Protein AF-A0A847VCZ0-F1 (afdb_monomer_lite)

pLDDT: mean 87.15, std 15.88, range [32.91, 97.88]

Organism: NCBI:txid2099670

Structure (mmCIF, N/CA/C/O backbone):
data_AF-A0A847VCZ0-F1
#
_entry.id   AF-A0A847VCZ0-F1
#
loop_
_atom_site.group_PDB
_atom_site.id
_atom_site.type_symbol
_atom_site.label_atom_id
_atom_site.label_alt_id
_atom_site.label_comp_id
_atom_site.label_asym_id
_atom_site.label_entity_id
_atom_site.label_seq_id
_atom_site.pdbx_PDB_ins_code
_atom_site.Cartn_x
_atom_site.Cartn_y
_atom_site.Cartn_z
_atom_site.occupancy
_atom_site.B_iso_or_equiv
_atom_site.auth_seq_id
_atom_site.auth_comp_id
_atom_site.auth_asym_id
_atom_site.auth_atom_id
_atom_site.pdbx_PDB_model_num
ATOM 1 N N . MET A 1 1 ? 34.224 -2.753 36.695 1.00 40.69 1 MET A N 1
ATOM 2 C CA . MET A 1 1 ? 33.802 -1.846 35.607 1.00 40.69 1 MET A CA 1
ATOM 3 C C . MET A 1 1 ? 34.203 -2.514 34.308 1.00 40.69 1 MET A C 1
ATOM 5 O O . MET A 1 1 ? 35.271 -2.238 33.780 1.00 40.69 1 MET A O 1
ATOM 9 N N . GLU A 1 2 ? 33.414 -3.499 33.892 1.00 35.81 2 GLU A N 1
ATOM 10 C CA . GLU A 1 2 ? 33.699 -4.336 32.729 1.00 35.81 2 GLU A CA 1
ATOM 11 C C . GLU A 1 2 ? 32.744 -3.914 31.614 1.00 35.81 2 GLU A C 1
ATOM 13 O O . GLU A 1 2 ? 31.534 -3.816 31.816 1.00 35.81 2 GLU A O 1
ATOM 18 N N . ASN A 1 3 ? 33.330 -3.518 30.487 1.00 39.47 3 ASN A N 1
ATOM 19 C CA . ASN A 1 3 ? 32.655 -2.883 29.367 1.00 39.47 3 ASN A CA 1
ATOM 20 C C . ASN A 1 3 ? 31.662 -3.847 28.707 1.00 39.47 3 ASN A C 1
ATOM 22 O O . ASN A 1 3 ? 32.067 -4.760 27.988 1.00 39.47 3 ASN A O 1
ATOM 26 N N . LEU A 1 4 ? 30.368 -3.571 28.875 1.00 36.44 4 LEU A N 1
ATOM 27 C CA . LEU A 1 4 ? 29.301 -4.041 27.993 1.00 36.44 4 LEU A CA 1
ATOM 28 C C . LEU A 1 4 ? 29.503 -3.418 26.606 1.00 36.44 4 LEU A C 1
ATOM 30 O O . LEU A 1 4 ? 28.929 -2.385 26.262 1.00 36.44 4 LEU A O 1
ATOM 34 N N . ARG A 1 5 ? 30.351 -4.050 25.792 1.00 40.31 5 ARG A N 1
ATOM 35 C CA . ARG A 1 5 ? 30.230 -3.950 24.340 1.00 40.31 5 ARG A CA 1
ATOM 36 C C . ARG A 1 5 ? 28.937 -4.667 23.977 1.00 40.31 5 ARG A C 1
ATOM 38 O O . ARG A 1 5 ? 28.930 -5.876 23.781 1.00 40.31 5 ARG A O 1
ATOM 45 N N . ASN A 1 6 ? 27.846 -3.906 23.942 1.00 40.06 6 ASN A N 1
ATOM 46 C CA . ASN A 1 6 ? 26.655 -4.291 23.208 1.00 40.06 6 ASN A CA 1
ATOM 47 C C . ASN A 1 6 ? 27.081 -4.471 21.754 1.00 40.06 6 ASN A C 1
ATOM 49 O O . ASN A 1 6 ? 27.257 -3.501 21.015 1.00 40.06 6 ASN A O 1
ATOM 53 N N . THR A 1 7 ? 27.288 -5.723 21.368 1.00 37.03 7 THR A N 1
ATOM 54 C CA . THR A 1 7 ? 27.190 -6.148 19.983 1.00 37.03 7 THR A CA 1
ATOM 55 C C . THR A 1 7 ? 25.748 -5.866 19.580 1.00 37.03 7 THR A C 1
ATOM 57 O O . THR A 1 7 ? 24.855 -6.668 19.829 1.00 37.03 7 THR A O 1
ATOM 60 N N . ILE A 1 8 ? 25.493 -4.672 19.043 1.00 44.00 8 ILE A N 1
ATOM 61 C CA . ILE A 1 8 ? 24.338 -4.471 18.178 1.00 44.00 8 ILE A CA 1
ATOM 62 C C . ILE A 1 8 ? 24.687 -5.289 16.941 1.00 44.00 8 ILE A C 1
ATOM 64 O O . ILE A 1 8 ? 25.376 -4.811 16.039 1.00 44.00 8 ILE A O 1
ATOM 68 N N . GLU A 1 9 ? 24.309 -6.566 16.963 1.00 35.62 9 GLU A N 1
ATOM 69 C CA . GLU A 1 9 ? 24.066 -7.296 15.732 1.00 35.62 9 GLU A CA 1
ATOM 70 C C . GLU A 1 9 ? 23.064 -6.436 14.969 1.00 35.62 9 GLU A C 1
ATOM 72 O O . GLU A 1 9 ? 21.921 -6.245 15.382 1.00 35.62 9 GLU A O 1
ATOM 77 N N . THR A 1 10 ? 23.558 -5.780 13.928 1.00 37.12 10 THR A N 1
ATOM 78 C CA . THR A 1 10 ? 22.715 -5.119 12.951 1.00 37.12 10 THR A CA 1
ATOM 79 C C . THR A 1 10 ? 21.978 -6.253 12.261 1.00 37.12 10 THR A C 1
ATOM 81 O O . THR A 1 10 ? 22.497 -6.864 11.332 1.00 37.12 10 THR A O 1
ATOM 84 N N . GLU A 1 11 ? 20.791 -6.597 12.766 1.00 42.66 11 GLU A N 1
ATOM 85 C CA . GLU A 1 11 ? 19.777 -7.218 11.925 1.00 42.66 11 GLU A CA 1
ATOM 86 C C . GLU A 1 11 ? 19.717 -6.339 10.676 1.00 42.66 11 GLU A C 1
ATOM 88 O O . GLU A 1 11 ? 19.371 -5.159 10.769 1.00 42.66 11 GLU A O 1
ATOM 93 N N . GLY A 1 12 ? 20.195 -6.856 9.540 1.00 42.16 12 GLY A N 1
ATOM 94 C CA . GLY A 1 12 ? 20.134 -6.121 8.283 1.00 42.16 12 GLY A CA 1
ATOM 95 C C . GLY A 1 12 ? 18.705 -5.628 8.104 1.00 42.16 12 GLY A C 1
ATOM 96 O O . GLY A 1 12 ? 17.773 -6.407 8.319 1.00 42.16 12 GLY A O 1
ATOM 97 N N . GLU A 1 13 ? 18.531 -4.337 7.805 1.00 54.97 13 GLU A N 1
ATOM 98 C CA . GLU A 1 13 ? 17.208 -3.756 7.585 1.00 54.97 13 GLU A CA 1
ATOM 99 C C . GLU A 1 13 ? 16.453 -4.660 6.608 1.00 54.97 13 GLU A C 1
ATOM 101 O O . GLU A 1 13 ? 16.860 -4.825 5.458 1.00 54.97 13 GLU A O 1
ATOM 106 N N . LYS A 1 14 ? 15.406 -5.338 7.093 1.00 66.94 14 LYS A N 1
ATOM 107 C CA . LYS A 1 14 ? 14.617 -6.241 6.257 1.00 66.94 14 LYS A CA 1
ATOM 108 C C . LYS A 1 14 ? 13.970 -5.408 5.160 1.00 66.94 14 LYS A C 1
ATOM 110 O O . LYS A 1 14 ? 13.041 -4.650 5.427 1.00 66.94 14 LYS A O 1
ATOM 115 N N . GLU A 1 15 ? 14.447 -5.568 3.933 1.00 84.81 15 GLU A N 1
ATOM 116 C CA . GLU A 1 15 ? 13.832 -4.936 2.774 1.00 84.81 15 GLU A CA 1
ATOM 117 C C . GLU A 1 15 ? 12.412 -5.482 2.554 1.00 84.81 15 GLU A C 1
ATOM 119 O O . GLU A 1 15 ? 12.140 -6.682 2.715 1.00 84.81 15 GLU A O 1
ATOM 124 N N . TYR A 1 16 ? 11.494 -4.582 2.191 1.00 94.25 16 TYR A N 1
ATOM 125 C CA . TYR A 1 16 ? 10.110 -4.934 1.882 1.00 94.25 16 TYR A CA 1
ATOM 126 C C . TYR A 1 16 ? 10.048 -5.756 0.592 1.00 94.25 16 TYR A C 1
ATOM 128 O O . TYR A 1 16 ? 9.574 -6.891 0.604 1.00 94.25 16 TYR A O 1
ATOM 136 N N . PHE A 1 17 ? 10.599 -5.201 -0.483 1.00 95.31 17 PHE A N 1
ATOM 137 C CA . PHE A 1 17 ? 10.756 -5.830 -1.786 1.00 95.31 17 PHE A CA 1
ATOM 138 C C . PHE A 1 17 ? 12.206 -6.226 -2.046 1.00 95.31 17 PHE A C 1
ATOM 140 O O . PHE A 1 17 ? 13.123 -5.490 -1.695 1.00 95.31 17 PHE A O 1
ATOM 147 N N . ASN A 1 18 ? 12.391 -7.334 -2.755 1.00 93.44 18 ASN A N 1
ATOM 148 C CA . ASN A 1 18 ? 13.642 -7.765 -3.368 1.00 93.44 18 ASN A CA 1
ATOM 149 C C . ASN A 1 18 ? 13.415 -7.951 -4.871 1.00 93.44 18 ASN A C 1
ATOM 151 O O . ASN A 1 18 ? 12.300 -8.222 -5.305 1.00 93.44 18 ASN A O 1
ATOM 155 N N . THR A 1 19 ? 14.470 -7.866 -5.684 1.00 93.12 19 THR A N 1
ATOM 156 C CA . THR A 1 19 ? 14.342 -8.094 -7.139 1.00 93.12 19 THR A CA 1
ATOM 157 C C . THR A 1 19 ? 13.779 -9.475 -7.475 1.00 93.12 19 THR A C 1
ATOM 159 O O . THR A 1 19 ? 12.966 -9.587 -8.388 1.00 93.12 19 THR A O 1
ATOM 162 N N . SER A 1 20 ? 14.127 -10.496 -6.687 1.00 91.94 20 SER A N 1
ATOM 163 C CA . SER A 1 20 ? 13.608 -11.860 -6.832 1.00 91.94 20 SER A CA 1
ATOM 164 C C . SER A 1 20 ? 12.092 -11.964 -6.664 1.00 91.94 20 SER A C 1
ATOM 166 O O . SER A 1 20 ? 11.474 -12.856 -7.240 1.00 91.94 20 SER A O 1
ATOM 168 N N . ASP A 1 21 ? 11.473 -11.044 -5.913 1.00 92.62 21 ASP A N 1
ATOM 169 C CA . ASP A 1 21 ? 10.018 -11.019 -5.735 1.00 92.62 21 ASP A CA 1
ATOM 170 C C . ASP A 1 21 ? 9.290 -10.750 -7.072 1.00 92.62 21 ASP A C 1
ATOM 172 O O . ASP A 1 21 ? 8.111 -11.062 -7.196 1.00 92.62 21 ASP A O 1
ATOM 176 N N . PHE A 1 22 ? 9.990 -10.229 -8.092 1.00 92.94 22 PHE A N 1
ATOM 177 C CA . PHE A 1 22 ? 9.441 -9.872 -9.407 1.00 92.94 22 PHE A CA 1
ATOM 178 C C . PHE A 1 22 ? 9.723 -10.898 -10.514 1.00 92.94 22 PHE A C 1
ATOM 180 O O . PHE A 1 22 ? 9.317 -10.699 -11.656 1.00 92.94 22 PHE A O 1
ATOM 187 N N . GLU A 1 23 ? 10.405 -12.003 -10.213 1.00 89.25 23 GLU A N 1
ATOM 188 C CA . GLU A 1 23 ? 10.706 -13.038 -11.214 1.00 89.25 23 GLU A CA 1
ATOM 189 C C . GLU A 1 23 ? 9.477 -13.881 -11.581 1.00 89.25 23 GLU A C 1
ATOM 191 O O . GLU A 1 23 ? 9.385 -14.406 -12.688 1.00 89.25 23 GLU A O 1
ATOM 196 N N . ASN A 1 24 ? 8.542 -14.041 -10.640 1.00 84.25 24 ASN A N 1
ATOM 197 C CA . ASN A 1 24 ? 7.472 -15.037 -10.726 1.00 84.25 24 ASN A CA 1
ATOM 198 C C . ASN A 1 24 ? 6.069 -14.477 -10.468 1.00 84.25 24 ASN A C 1
ATOM 200 O O . ASN A 1 24 ? 5.148 -15.260 -10.233 1.00 84.25 24 ASN A O 1
ATOM 204 N N . LEU A 1 25 ? 5.895 -13.155 -10.533 1.00 90.00 25 LEU A N 1
ATOM 205 C CA . LEU A 1 25 ? 4.584 -12.532 -10.365 1.00 90.00 25 LEU A CA 1
ATOM 206 C C . LEU A 1 25 ? 3.649 -12.940 -11.505 1.00 90.00 25 LEU A C 1
ATOM 208 O O . LEU A 1 25 ? 3.983 -12.797 -12.682 1.00 90.00 25 LEU A O 1
ATOM 212 N N . ASN A 1 26 ? 2.459 -13.413 -11.151 1.00 87.62 26 ASN A N 1
ATOM 213 C CA . ASN A 1 26 ? 1.377 -13.635 -12.091 1.00 87.62 26 ASN A CA 1
ATOM 214 C C . ASN A 1 26 ? 0.482 -12.394 -12.131 1.00 87.62 26 ASN A C 1
ATOM 216 O O . ASN A 1 26 ? -0.451 -12.245 -11.343 1.00 87.62 26 ASN A O 1
ATOM 220 N N . LEU A 1 27 ? 0.815 -11.479 -13.035 1.00 88.81 27 LEU A N 1
ATOM 221 C CA . LEU A 1 27 ? 0.081 -10.240 -13.255 1.00 88.81 27 LEU A CA 1
ATOM 222 C C . LEU A 1 27 ? -0.425 -10.194 -14.697 1.00 88.81 27 LEU A C 1
ATOM 224 O O . LEU A 1 27 ? 0.291 -10.644 -15.596 1.00 88.81 27 LEU A O 1
ATOM 228 N N . PRO A 1 28 ? -1.603 -9.598 -14.956 1.00 84.94 28 PRO A N 1
ATOM 229 C CA . PRO A 1 28 ? -2.128 -9.502 -16.311 1.00 84.94 28 PRO A CA 1
ATOM 230 C C . PRO A 1 28 ? -1.137 -8.781 -17.239 1.00 84.94 28 PRO A C 1
ATOM 232 O O . PRO A 1 28 ? -0.401 -7.878 -16.818 1.00 84.94 28 PRO A O 1
ATOM 235 N N . GLU A 1 29 ? -1.120 -9.157 -18.523 1.00 82.88 29 GLU A N 1
ATOM 236 C CA . GLU A 1 29 ? -0.250 -8.535 -19.540 1.00 82.88 29 GLU A CA 1
ATOM 237 C C . GLU A 1 29 ? -0.459 -7.021 -19.622 1.00 82.88 29 GLU A C 1
ATOM 239 O O . GLU A 1 29 ? 0.483 -6.252 -19.817 1.00 82.88 29 GLU A O 1
ATOM 244 N N . ARG A 1 30 ? -1.699 -6.582 -19.401 1.00 83.75 30 ARG A N 1
ATOM 245 C CA . ARG A 1 30 ? -2.054 -5.178 -19.266 1.00 83.75 30 ARG A CA 1
ATOM 246 C C . ARG A 1 30 ? -2.610 -4.931 -17.873 1.00 83.75 30 ARG A C 1
ATOM 248 O O . ARG A 1 30 ? -3.669 -5.444 -17.531 1.00 83.75 30 ARG A O 1
ATOM 255 N N . LEU A 1 31 ? -1.901 -4.114 -17.102 1.00 84.44 31 LEU A N 1
ATOM 256 C CA . LEU A 1 31 ? -2.353 -3.656 -15.793 1.00 84.44 31 LEU A CA 1
ATOM 257 C C . LEU A 1 31 ? -3.465 -2.608 -16.011 1.00 84.44 31 LEU A C 1
ATOM 259 O O . LEU A 1 31 ? -3.188 -1.566 -16.617 1.00 84.44 31 LEU A O 1
ATOM 263 N N . PRO A 1 32 ? -4.724 -2.876 -15.616 1.00 84.69 32 PRO A N 1
ATOM 264 C CA . PRO A 1 32 ? -5.800 -1.907 -15.749 1.00 84.69 32 PRO A CA 1
ATOM 265 C C . PRO A 1 32 ? -5.526 -0.691 -14.851 1.00 84.69 32 PRO A C 1
ATOM 267 O O . PRO A 1 32 ? -5.026 -0.846 -13.736 1.00 84.69 32 PRO A O 1
ATOM 270 N N . PRO A 1 33 ? -5.828 0.532 -15.315 1.00 87.12 33 PRO A N 1
ATOM 271 C CA . PRO A 1 33 ? -5.727 1.708 -14.467 1.00 87.12 33 PRO A CA 1
ATOM 272 C C . PRO A 1 33 ? -6.792 1.663 -13.366 1.00 87.12 33 PRO A C 1
ATOM 274 O O . PRO A 1 33 ? -7.892 1.151 -13.562 1.00 87.12 33 PRO A O 1
ATOM 277 N N . TYR A 1 34 ? -6.490 2.266 -12.219 1.00 88.56 34 TYR A N 1
ATOM 278 C CA . TYR A 1 34 ? -7.505 2.544 -11.209 1.00 88.56 34 TYR A CA 1
ATOM 279 C C . TYR A 1 34 ? -8.357 3.746 -11.639 1.00 88.56 34 TYR A C 1
ATOM 281 O O . TYR A 1 34 ? -7.829 4.847 -11.809 1.00 88.56 34 TYR A O 1
ATOM 289 N N . GLU A 1 35 ? -9.667 3.543 -11.783 1.00 86.56 35 GLU A N 1
ATOM 290 C CA . GLU A 1 35 ? -10.619 4.576 -12.231 1.00 86.56 35 GLU A CA 1
ATOM 291 C C . GLU A 1 35 ? -11.446 5.197 -11.088 1.00 86.56 35 GLU A C 1
ATOM 293 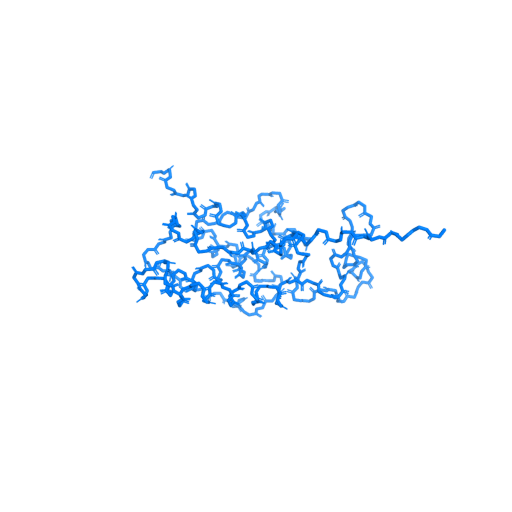O O . GLU A 1 35 ? -12.213 6.134 -11.311 1.00 86.56 35 GLU A O 1
ATOM 298 N N . GLY A 1 36 ? -11.292 4.707 -9.854 1.00 82.94 36 GLY A N 1
ATOM 299 C CA . GLY A 1 36 ? -12.048 5.205 -8.704 1.00 82.94 36 GLY A CA 1
ATOM 300 C C . GLY A 1 36 ? -11.650 6.621 -8.265 1.00 82.94 36 GLY A C 1
ATOM 301 O O . GLY A 1 36 ? -10.528 7.094 -8.474 1.00 82.94 36 GLY A O 1
ATOM 302 N N . GLY A 1 37 ? -12.564 7.313 -7.581 1.00 80.06 37 GLY A N 1
ATOM 303 C CA . GLY A 1 37 ? -12.320 8.663 -7.056 1.00 80.06 37 GLY A CA 1
ATOM 304 C C . GLY A 1 37 ? -11.320 8.687 -5.892 1.00 80.06 37 GLY A C 1
ATOM 305 O O . GLY A 1 37 ? -10.808 9.744 -5.513 1.00 80.06 37 GLY A O 1
ATOM 306 N N . GLY A 1 38 ? -11.025 7.518 -5.318 1.00 79.38 38 GLY A N 1
ATOM 307 C CA . GLY A 1 38 ? -10.200 7.332 -4.131 1.00 79.38 38 GLY A CA 1
ATOM 308 C C . GLY A 1 38 ? -8.687 7.270 -4.334 1.00 79.38 38 GLY A C 1
ATOM 309 O O . GLY A 1 38 ? -7.997 6.939 -3.369 1.00 79.38 38 GLY A O 1
ATOM 310 N N . ALA A 1 39 ? -8.159 7.567 -5.526 1.00 79.38 39 ALA A N 1
ATOM 311 C CA . ALA A 1 39 ? -6.775 7.244 -5.915 1.00 79.38 39 ALA A CA 1
ATOM 312 C C . ALA A 1 39 ? -5.718 7.869 -4.987 1.00 79.38 39 ALA A C 1
ATOM 314 O O . ALA A 1 39 ? -4.689 7.270 -4.672 1.00 79.38 39 ALA A O 1
ATOM 315 N N . THR A 1 40 ? -6.001 9.085 -4.523 1.00 81.25 40 THR A N 1
ATOM 316 C CA . THR A 1 40 ? -5.157 9.868 -3.610 1.00 81.25 40 THR A CA 1
ATOM 317 C C . THR A 1 40 ? -5.832 10.112 -2.258 1.00 81.25 40 THR A C 1
ATOM 319 O O . THR A 1 40 ? -5.327 10.886 -1.446 1.00 81.25 40 THR A O 1
ATOM 322 N N . SER A 1 41 ? -6.980 9.471 -2.001 1.00 87.12 41 SER A N 1
ATOM 323 C CA . SER A 1 41 ? -7.821 9.742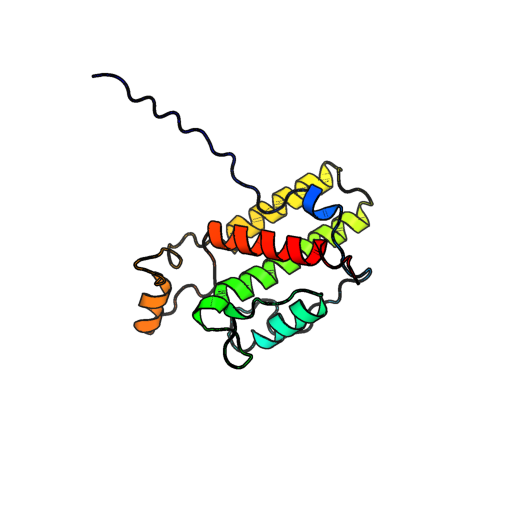 -0.836 1.00 87.12 41 SER A CA 1
ATOM 324 C C . SER A 1 41 ? -7.860 8.581 0.157 1.00 87.12 41 SER A C 1
ATOM 326 O O . SER A 1 41 ? -8.064 7.423 -0.209 1.00 87.12 41 SER A O 1
ATOM 328 N N . TYR A 1 42 ? -7.766 8.934 1.440 1.00 89.38 42 TYR A N 1
ATOM 329 C CA . TYR A 1 42 ? -7.864 8.026 2.590 1.00 89.38 42 TYR A CA 1
ATOM 330 C C . TYR A 1 42 ? -9.267 8.004 3.234 1.00 89.38 42 TYR A C 1
ATOM 332 O O . TYR A 1 42 ? -9.458 7.474 4.335 1.00 89.38 42 TYR A O 1
ATOM 340 N N . MET A 1 43 ? -10.262 8.619 2.586 1.00 89.88 43 MET A N 1
ATOM 341 C CA . MET A 1 43 ? -11.638 8.672 3.092 1.00 89.88 43 MET A CA 1
ATOM 342 C C . MET A 1 43 ? -12.338 7.312 2.990 1.00 89.88 43 MET A C 1
ATOM 344 O O . MET A 1 43 ? -12.208 6.636 1.975 1.00 89.88 43 MET A O 1
ATOM 348 N N . ALA A 1 44 ? -13.142 6.973 4.005 1.00 91.25 44 ALA A N 1
ATOM 349 C CA . ALA A 1 44 ? -13.828 5.676 4.117 1.00 91.25 44 ALA A CA 1
ATOM 350 C C . ALA A 1 44 ? -14.773 5.367 2.952 1.00 91.25 44 ALA A C 1
ATOM 352 O O . ALA A 1 44 ? -14.841 4.239 2.488 1.00 91.25 44 ALA A O 1
ATOM 353 N N . LYS A 1 45 ? -15.432 6.394 2.403 1.00 92.94 45 LYS A N 1
ATOM 354 C CA . LYS A 1 45 ? -16.344 6.245 1.258 1.00 92.94 45 LYS A CA 1
ATOM 355 C C . LYS A 1 45 ? -15.699 5.667 -0.011 1.00 92.94 45 LYS A C 1
ATOM 357 O O . LYS A 1 45 ? -16.421 5.352 -0.941 1.00 92.94 45 LYS A O 1
ATOM 362 N N . TYR A 1 46 ? -14.368 5.592 -0.073 1.00 94.62 46 TYR A N 1
ATOM 363 C CA . TYR A 1 46 ? -13.630 5.043 -1.211 1.00 94.62 46 TYR A CA 1
ATOM 364 C C . TYR A 1 46 ? -12.995 3.683 -0.913 1.00 94.62 46 TYR A C 1
ATOM 366 O O . TYR A 1 46 ? -12.124 3.251 -1.668 1.00 94.62 46 TYR A O 1
ATOM 374 N N . ASP A 1 47 ? -13.316 3.056 0.216 1.00 95.00 47 ASP A N 1
ATOM 375 C CA . ASP A 1 47 ? -12.701 1.783 0.579 1.00 95.00 47 ASP A CA 1
ATOM 376 C C . ASP A 1 47 ? -13.247 0.648 -0.292 1.00 95.00 47 ASP A C 1
ATOM 378 O O . ASP A 1 47 ? -12.449 -0.115 -0.827 1.00 95.00 47 ASP A O 1
ATOM 382 N N . THR A 1 48 ? -14.560 0.608 -0.549 1.00 94.25 48 THR A N 1
ATOM 383 C CA . THR A 1 48 ? -15.186 -0.369 -1.458 1.00 94.25 48 THR A CA 1
ATOM 384 C C . THR A 1 48 ? -14.558 -0.335 -2.851 1.00 94.25 48 THR A C 1
ATOM 386 O O . THR A 1 48 ? -14.122 -1.368 -3.341 1.00 94.25 48 THR A O 1
ATOM 389 N N . GLU A 1 49 ? -14.375 0.855 -3.439 1.00 94.69 49 GLU A N 1
ATOM 390 C CA . GLU A 1 49 ? -13.711 1.008 -4.746 1.00 94.69 49 GLU A CA 1
ATOM 391 C C . GLU A 1 49 ? -12.278 0.439 -4.748 1.00 94.69 49 GLU A C 1
ATOM 393 O O . GLU A 1 49 ? -11.799 -0.064 -5.763 1.00 94.69 49 GLU A O 1
ATOM 398 N N . LYS A 1 50 ? -11.554 0.541 -3.623 1.00 95.56 50 LYS A N 1
ATOM 399 C CA . LYS A 1 50 ? -10.198 -0.019 -3.501 1.00 95.56 50 LYS A CA 1
ATOM 400 C C . LYS A 1 50 ? -10.229 -1.535 -3.378 1.00 95.56 50 LYS A C 1
ATOM 402 O O . LYS A 1 50 ? -9.384 -2.179 -3.989 1.00 95.56 50 LYS A O 1
ATOM 407 N N . VAL A 1 51 ? -11.170 -2.082 -2.607 1.00 95.25 51 VAL A N 1
ATOM 408 C CA . VAL A 1 51 ? -11.374 -3.533 -2.487 1.00 95.25 51 VAL A CA 1
ATOM 409 C C . VAL A 1 51 ? -11.698 -4.115 -3.859 1.00 95.25 51 VAL A C 1
ATOM 411 O O . VAL A 1 51 ? -10.971 -4.982 -4.325 1.00 95.25 51 VAL A O 1
ATOM 414 N N . GLU A 1 52 ? -12.701 -3.570 -4.550 1.00 93.94 52 GLU A N 1
ATOM 415 C CA . GLU A 1 52 ? -13.111 -4.015 -5.888 1.00 93.94 52 GLU A CA 1
ATOM 416 C C . GLU A 1 52 ? -11.951 -3.978 -6.886 1.00 93.94 52 GLU A C 1
ATOM 418 O O . GLU A 1 52 ? -11.737 -4.933 -7.634 1.00 93.94 52 GLU A O 1
ATOM 423 N N . TYR A 1 53 ? -11.156 -2.904 -6.868 1.00 94.31 53 TYR A N 1
ATOM 424 C CA . TYR A 1 53 ? -9.977 -2.812 -7.718 1.00 94.31 53 TYR A CA 1
ATOM 425 C C . TYR A 1 53 ? -8.930 -3.880 -7.383 1.00 94.31 53 TYR A C 1
ATOM 427 O O . TYR A 1 53 ? -8.435 -4.542 -8.292 1.00 94.31 53 TYR A O 1
ATOM 435 N N . LEU A 1 54 ? -8.603 -4.087 -6.104 1.00 94.38 54 LEU A N 1
ATOM 436 C CA . LEU A 1 54 ? -7.655 -5.127 -5.689 1.00 94.38 54 LEU A CA 1
ATOM 437 C C . LEU A 1 54 ? -8.140 -6.519 -6.109 1.00 94.38 54 LEU A C 1
ATOM 439 O O . LEU A 1 54 ? -7.375 -7.269 -6.714 1.00 94.38 54 LEU A O 1
ATOM 443 N N . THR A 1 55 ? -9.421 -6.816 -5.905 1.00 92.94 55 THR A N 1
ATOM 444 C CA . THR A 1 55 ? -10.038 -8.076 -6.333 1.00 92.94 55 THR A CA 1
ATOM 445 C C . THR A 1 55 ? -9.979 -8.252 -7.846 1.00 92.94 55 THR A C 1
ATOM 447 O O . THR A 1 55 ? -9.618 -9.327 -8.318 1.00 92.94 55 THR A O 1
ATOM 450 N N . SER A 1 56 ? -10.226 -7.195 -8.629 1.00 90.62 56 SER A N 1
ATOM 451 C CA . SER A 1 56 ? -10.092 -7.249 -10.094 1.00 90.62 56 SER A CA 1
ATOM 452 C C . SER A 1 56 ? -8.665 -7.564 -10.569 1.00 90.62 56 SER A C 1
ATOM 454 O O . SER A 1 56 ? -8.475 -8.043 -11.685 1.00 90.62 56 SER A O 1
ATOM 456 N N . MET A 1 57 ? -7.670 -7.329 -9.709 1.00 90.38 57 MET A N 1
ATOM 457 C CA . MET A 1 57 ? -6.260 -7.643 -9.943 1.00 90.38 57 MET A CA 1
ATOM 458 C C . MET A 1 57 ? -5.848 -9.027 -9.428 1.00 90.38 57 MET A C 1
ATOM 460 O O . MET A 1 57 ? -4.671 -9.370 -9.517 1.00 90.38 57 MET A O 1
ATOM 464 N N . GLY A 1 58 ? -6.781 -9.816 -8.890 1.00 90.44 58 GLY A N 1
ATOM 465 C CA . GLY A 1 58 ? -6.491 -11.115 -8.281 1.00 90.44 58 GLY A CA 1
ATOM 466 C C . GLY A 1 58 ? -5.878 -11.018 -6.882 1.00 90.44 58 GLY A C 1
ATOM 467 O O . GLY A 1 58 ? -5.159 -11.930 -6.478 1.00 90.44 58 GLY A O 1
ATOM 468 N N . LEU A 1 59 ? -6.116 -9.910 -6.168 1.00 93.25 59 LEU A N 1
ATOM 469 C CA . LEU A 1 59 ? -5.806 -9.779 -4.747 1.00 93.25 59 LEU A CA 1
ATOM 470 C C . LEU A 1 59 ? -7.078 -9.860 -3.910 1.00 93.25 59 LEU A C 1
ATOM 472 O O . LEU A 1 59 ? -7.990 -9.044 -4.045 1.00 93.25 59 LEU A O 1
ATOM 476 N N . GLU A 1 60 ? -7.089 -10.785 -2.969 1.00 94.88 60 GLU A N 1
ATOM 477 C CA . GLU A 1 60 ? -8.160 -10.938 -2.000 1.00 94.88 60 GLU A CA 1
ATOM 478 C C . GLU A 1 60 ? -7.814 -10.172 -0.727 1.00 94.88 60 GLU A C 1
ATOM 480 O O . GLU A 1 60 ? -6.732 -10.325 -0.151 1.00 94.88 60 GLU A O 1
ATOM 485 N N . VAL A 1 61 ? -8.735 -9.321 -0.278 1.00 96.19 61 VAL A N 1
ATOM 486 C CA . VAL A 1 61 ? -8.627 -8.693 1.040 1.00 96.19 61 VAL A CA 1
ATOM 487 C C . VAL A 1 61 ? -8.980 -9.754 2.087 1.00 96.19 61 VAL A C 1
ATOM 489 O O . VAL A 1 61 ? -10.040 -10.364 1.948 1.00 96.19 61 VAL A O 1
ATOM 492 N N . PRO A 1 62 ? -8.139 -9.979 3.115 1.00 96.25 62 PRO A N 1
ATOM 493 C CA . PRO A 1 62 ? -8.387 -11.021 4.108 1.00 96.25 62 PRO A CA 1
ATOM 494 C C . PRO A 1 62 ? -9.773 -10.910 4.751 1.00 96.25 62 PRO A C 1
ATOM 496 O O . PRO A 1 62 ? -10.177 -9.824 5.177 1.00 96.25 62 PRO A O 1
ATOM 499 N N . GLU A 1 63 ? -10.500 -12.026 4.843 1.00 94.81 63 GLU A N 1
ATOM 500 C CA . GLU A 1 63 ? -11.864 -12.054 5.390 1.00 94.81 63 GLU A CA 1
ATOM 501 C C . GLU A 1 63 ? -11.909 -11.552 6.837 1.00 94.81 63 GLU A C 1
ATOM 503 O O . GLU A 1 63 ? -12.858 -10.878 7.235 1.00 94.81 63 GLU A O 1
ATOM 508 N N . GLU A 1 64 ? -10.857 -11.801 7.623 1.00 95.19 64 GLU A N 1
ATOM 509 C CA . GLU A 1 64 ? -10.752 -11.311 8.995 1.00 95.19 64 GLU A CA 1
ATOM 510 C C . GLU A 1 64 ? -10.672 -9.780 9.091 1.00 95.19 64 GLU A C 1
ATOM 512 O O . GLU A 1 64 ? -10.899 -9.212 10.164 1.00 95.19 64 GLU A O 1
ATOM 517 N N . TRP A 1 65 ? -10.376 -9.089 7.983 1.00 95.88 65 TRP A N 1
ATOM 518 C CA . TRP A 1 65 ? -10.408 -7.630 7.934 1.00 95.88 65 TRP A CA 1
ATOM 519 C C . TRP A 1 65 ? -11.805 -7.067 7.701 1.00 95.88 65 TRP A C 1
ATOM 521 O O . TRP A 1 65 ? -12.004 -5.865 7.895 1.00 95.88 65 TRP A O 1
ATOM 531 N N . MET A 1 66 ? -12.756 -7.915 7.320 1.00 94.88 66 MET A N 1
ATOM 532 C CA . MET A 1 66 ? -14.080 -7.532 6.852 1.00 94.88 66 MET A CA 1
ATOM 533 C C . MET A 1 66 ? -15.161 -7.792 7.917 1.00 94.88 66 MET A C 1
ATOM 535 O O . MET A 1 66 ? -15.017 -8.632 8.813 1.00 94.88 66 MET A O 1
ATOM 539 N N . GLU A 1 67 ? -16.254 -7.042 7.839 1.00 94.19 67 GLU A N 1
ATOM 540 C CA . GLU A 1 67 ? -17.489 -7.223 8.607 1.00 94.19 67 GLU A CA 1
ATOM 541 C C . GLU A 1 67 ? -18.666 -6.787 7.726 1.00 94.19 67 GLU A C 1
ATOM 543 O O . GLU A 1 67 ? -18.632 -5.710 7.139 1.00 94.19 67 GLU A O 1
ATOM 548 N N . ASP A 1 68 ? -19.667 -7.657 7.557 1.00 91.31 68 ASP A N 1
ATOM 549 C CA . ASP A 1 68 ? -20.844 -7.419 6.702 1.00 91.31 68 ASP A CA 1
ATOM 550 C C . ASP A 1 68 ? -20.527 -6.944 5.264 1.00 91.31 68 ASP A C 1
ATOM 552 O O . ASP A 1 68 ? -21.292 -6.210 4.642 1.00 91.31 68 ASP A O 1
ATOM 556 N N . GLY A 1 69 ? -19.394 -7.393 4.707 1.00 86.06 69 GLY A N 1
ATOM 557 C CA . GLY A 1 69 ? -18.942 -7.028 3.358 1.00 86.06 69 GLY A CA 1
ATOM 558 C C . GLY A 1 69 ? -18.204 -5.688 3.269 1.00 86.06 69 GLY A C 1
ATOM 559 O O . GLY A 1 69 ? -17.765 -5.308 2.185 1.00 86.06 69 GLY A O 1
ATOM 560 N N . GLU A 1 70 ? -18.005 -4.995 4.390 1.00 92.62 70 GLU A N 1
ATOM 561 C CA . GLU A 1 70 ? -17.235 -3.756 4.479 1.00 92.62 70 GLU A CA 1
ATOM 562 C C . GLU A 1 70 ? -15.936 -3.959 5.267 1.00 92.62 70 GLU A C 1
ATOM 564 O O . GLU A 1 70 ? -15.800 -4.873 6.079 1.00 92.62 70 GLU A O 1
ATOM 569 N N . ILE A 1 71 ? -14.946 -3.097 5.026 1.00 95.19 71 ILE A N 1
ATOM 570 C CA . ILE A 1 71 ? -13.695 -3.126 5.786 1.00 95.19 71 ILE A CA 1
ATOM 571 C C . ILE A 1 71 ? -13.949 -2.655 7.223 1.00 95.19 71 ILE A C 1
ATOM 573 O O . ILE A 1 71 ? -14.511 -1.579 7.450 1.00 95.19 71 ILE A O 1
ATOM 577 N N . ARG A 1 72 ? -13.473 -3.414 8.212 1.00 92.69 72 ARG A N 1
ATOM 578 C CA . ARG A 1 72 ? -13.559 -2.990 9.613 1.00 92.69 72 ARG A CA 1
ATOM 579 C C . ARG A 1 72 ? -12.771 -1.695 9.830 1.00 92.69 72 ARG A C 1
ATOM 581 O O . ARG A 1 72 ? -11.649 -1.577 9.316 1.00 92.69 72 ARG A O 1
ATOM 588 N N . PRO A 1 73 ? -13.287 -0.723 10.608 1.00 89.44 73 PRO A N 1
ATOM 589 C CA . PRO A 1 73 ? -12.632 0.568 10.823 1.00 89.44 73 PRO A CA 1
ATOM 590 C C . PRO A 1 73 ? -11.158 0.487 11.253 1.00 89.44 73 PRO A C 1
ATOM 592 O O . PRO A 1 73 ? -10.345 1.302 10.806 1.00 89.44 73 PRO A O 1
ATOM 595 N N . GLU A 1 74 ? -10.811 -0.489 12.088 1.00 87.94 74 GLU A N 1
ATOM 596 C CA . GLU A 1 74 ? -9.462 -0.759 12.591 1.00 87.94 74 GLU A CA 1
ATOM 597 C C . GLU A 1 74 ? -8.516 -1.350 11.534 1.00 87.94 74 GLU A C 1
ATOM 599 O O . GLU A 1 74 ? -7.314 -1.087 11.577 1.00 87.94 74 GLU A O 1
ATOM 604 N N . ASN A 1 75 ? -9.044 -2.063 10.535 1.00 94.25 75 ASN A N 1
ATOM 605 C CA . ASN A 1 75 ? -8.257 -2.697 9.471 1.00 94.25 75 ASN A CA 1
ATOM 606 C C . ASN A 1 75 ? -8.100 -1.812 8.231 1.00 94.25 75 ASN A C 1
ATOM 608 O O . ASN A 1 75 ? -7.334 -2.129 7.319 1.00 94.25 75 ASN A O 1
ATOM 612 N N . ARG A 1 76 ? -8.741 -0.637 8.212 1.00 94.81 76 ARG A N 1
ATOM 613 C CA . ARG A 1 76 ? -8.588 0.352 7.133 1.00 94.81 76 ARG A CA 1
ATOM 614 C C . ARG A 1 76 ? -7.131 0.724 6.867 1.00 94.81 76 ARG A C 1
ATOM 616 O O . ARG A 1 76 ? -6.762 0.967 5.723 1.00 94.81 76 ARG A O 1
ATOM 623 N N . VAL A 1 77 ? -6.290 0.779 7.902 1.00 95.75 77 VAL A N 1
ATOM 624 C CA . VAL A 1 77 ? -4.851 1.066 7.741 1.00 95.75 77 VAL A CA 1
ATOM 625 C C . VAL A 1 77 ? -4.134 -0.004 6.919 1.00 95.75 77 VAL A C 1
ATOM 627 O O . VAL A 1 77 ? -3.267 0.323 6.103 1.00 95.75 77 VAL A O 1
ATOM 630 N N . LEU A 1 78 ? -4.554 -1.260 7.068 1.00 97.31 78 LEU A N 1
ATOM 631 C CA . LEU A 1 78 ? -4.020 -2.398 6.335 1.00 97.31 78 LEU A CA 1
ATOM 632 C C . LEU A 1 78 ? -4.535 -2.402 4.894 1.00 97.31 78 LEU A C 1
ATOM 634 O O . LEU A 1 78 ? -3.716 -2.475 3.983 1.00 97.31 78 LEU A O 1
ATOM 638 N N . LEU A 1 79 ? -5.837 -2.177 4.667 1.00 97.50 79 LEU A N 1
ATOM 639 C CA . LEU A 1 79 ? -6.413 -2.044 3.317 1.00 97.50 79 LEU A CA 1
ATOM 640 C C . LEU A 1 79 ? -5.733 -0.935 2.503 1.00 97.50 79 LEU A C 1
ATOM 642 O O . LEU A 1 79 ? -5.323 -1.146 1.363 1.00 97.50 79 LEU A O 1
ATOM 646 N N . ILE A 1 80 ? -5.589 0.262 3.079 1.00 96.94 80 ILE A N 1
ATOM 647 C CA . ILE A 1 80 ? -4.934 1.382 2.391 1.00 96.94 80 ILE A CA 1
ATOM 648 C C . ILE A 1 80 ? -3.478 1.042 2.072 1.00 96.94 80 ILE A C 1
ATOM 650 O O . ILE A 1 80 ? -2.988 1.370 0.990 1.00 96.94 80 ILE A O 1
ATOM 654 N N . THR A 1 81 ? -2.778 0.390 2.997 1.00 97.88 81 THR A N 1
ATOM 655 C CA . THR A 1 81 ? -1.390 -0.021 2.776 1.00 97.88 81 THR A CA 1
ATOM 656 C C . THR A 1 81 ? -1.306 -1.086 1.689 1.00 97.88 81 THR A C 1
ATOM 658 O O . THR A 1 81 ? -0.486 -0.942 0.791 1.00 97.88 81 THR A O 1
ATOM 661 N N . MET A 1 82 ? -2.202 -2.072 1.687 1.00 97.81 82 MET A N 1
ATOM 662 C CA . MET A 1 82 ? -2.315 -3.096 0.648 1.00 97.81 82 MET A CA 1
ATOM 663 C C . MET A 1 82 ? -2.541 -2.470 -0.731 1.00 97.81 82 MET A C 1
ATOM 665 O O . MET A 1 82 ? -1.813 -2.780 -1.671 1.00 97.81 82 MET A O 1
ATOM 669 N N . PHE A 1 83 ? -3.463 -1.507 -0.830 1.00 96.75 83 PHE A N 1
ATOM 670 C CA . PHE A 1 83 ? -3.719 -0.761 -2.062 1.00 96.75 83 PHE A CA 1
ATOM 671 C C . PHE A 1 83 ? -2.474 -0.028 -2.580 1.00 96.75 83 PHE A C 1
ATOM 673 O O . PHE A 1 83 ? -2.152 -0.082 -3.767 1.00 96.75 83 PHE A O 1
ATOM 680 N N . ARG A 1 84 ? -1.731 0.638 -1.689 1.00 96.12 84 ARG A N 1
ATOM 681 C CA . ARG A 1 84 ? -0.493 1.347 -2.051 1.00 96.12 84 ARG A CA 1
ATOM 682 C C . ARG A 1 84 ? 0.633 0.389 -2.438 1.00 96.12 84 ARG A C 1
ATOM 684 O O . ARG A 1 84 ? 1.333 0.663 -3.407 1.00 96.12 84 ARG A O 1
ATOM 691 N N . THR A 1 85 ? 0.780 -0.718 -1.720 1.00 96.81 85 THR A N 1
ATOM 692 C CA . THR A 1 85 ? 1.761 -1.768 -2.008 1.00 96.81 85 THR A CA 1
ATOM 693 C C . THR A 1 85 ? 1.508 -2.405 -3.371 1.00 96.81 85 THR A C 1
ATOM 695 O O . THR A 1 85 ? 2.444 -2.522 -4.157 1.00 96.81 85 THR A O 1
ATOM 698 N N . ALA A 1 86 ? 0.255 -2.742 -3.694 1.00 95.88 86 ALA A N 1
ATOM 699 C CA . ALA A 1 86 ? -0.110 -3.257 -5.013 1.00 95.88 86 ALA A CA 1
ATOM 700 C C . ALA A 1 86 ? 0.248 -2.256 -6.124 1.00 95.88 86 ALA A C 1
ATOM 702 O O . ALA A 1 86 ? 0.854 -2.630 -7.123 1.00 95.88 86 ALA A O 1
ATOM 703 N N . GLY A 1 87 ? -0.029 -0.964 -5.913 1.00 94.62 87 GLY A N 1
ATOM 704 C CA . GLY A 1 87 ? 0.371 0.093 -6.845 1.00 94.62 87 GLY A CA 1
ATOM 705 C C . GLY A 1 87 ? 1.886 0.176 -7.076 1.00 94.62 87 GLY A C 1
ATOM 706 O O . GLY A 1 87 ? 2.318 0.303 -8.219 1.00 94.62 87 GLY A O 1
ATOM 707 N N . GLU A 1 88 ? 2.705 0.071 -6.025 1.00 95.75 88 GLU A N 1
ATOM 708 C CA . GLU A 1 88 ? 4.172 0.039 -6.164 1.00 95.75 88 GLU A CA 1
ATOM 709 C C . GLU A 1 88 ? 4.646 -1.207 -6.930 1.00 95.75 88 GLU A C 1
ATOM 711 O O . GLU A 1 88 ? 5.512 -1.093 -7.797 1.00 95.75 88 GLU A O 1
ATOM 716 N N . ILE A 1 89 ? 4.038 -2.374 -6.685 1.00 95.75 89 ILE A N 1
ATOM 717 C CA . ILE A 1 89 ? 4.322 -3.602 -7.443 1.00 95.75 89 ILE A CA 1
ATOM 718 C C . ILE A 1 89 ? 3.987 -3.413 -8.924 1.00 95.75 89 ILE A C 1
ATOM 720 O O . ILE A 1 89 ? 4.794 -3.766 -9.775 1.00 95.75 89 ILE A O 1
ATOM 724 N N . PHE A 1 90 ? 2.844 -2.809 -9.251 1.00 94.50 90 PHE A N 1
ATOM 725 C CA . PHE A 1 90 ? 2.438 -2.549 -10.637 1.00 94.50 90 PHE A CA 1
ATOM 726 C C . PHE A 1 90 ? 3.390 -1.595 -11.362 1.00 94.50 90 PHE A C 1
ATOM 728 O O . PHE A 1 90 ? 3.717 -1.813 -12.530 1.00 94.50 90 PHE A O 1
ATOM 735 N N . VAL A 1 91 ? 3.875 -0.560 -10.672 1.00 94.12 91 VAL A N 1
ATOM 736 C CA . VAL A 1 91 ? 4.891 0.351 -11.217 1.00 94.12 91 VAL A CA 1
ATOM 737 C C . VAL A 1 91 ? 6.195 -0.397 -11.484 1.00 94.12 91 VAL A C 1
ATOM 739 O O . VAL A 1 91 ? 6.743 -0.288 -12.579 1.00 94.12 91 VAL A O 1
ATOM 742 N N . LEU A 1 92 ? 6.680 -1.177 -10.514 1.00 95.44 92 LEU A N 1
ATOM 743 C CA . LEU A 1 92 ? 7.909 -1.955 -10.668 1.00 95.44 92 LEU A CA 1
ATOM 744 C C . LEU A 1 92 ? 7.783 -3.004 -11.774 1.00 95.44 92 LEU A C 1
ATOM 746 O O . LEU A 1 92 ? 8.682 -3.116 -12.597 1.00 95.44 92 LEU A O 1
ATOM 750 N N . GLU A 1 93 ? 6.660 -3.710 -11.860 1.00 93.81 93 GLU A N 1
ATOM 751 C CA . GLU A 1 93 ? 6.403 -4.676 -12.927 1.00 93.81 93 GLU A CA 1
ATOM 752 C C . GLU A 1 93 ? 6.374 -4.010 -14.309 1.00 93.81 93 GLU A C 1
ATOM 754 O O . GLU A 1 93 ? 6.925 -4.552 -15.263 1.00 93.81 93 GLU A O 1
ATOM 759 N N . THR A 1 94 ? 5.788 -2.815 -14.428 1.00 92.56 94 THR A N 1
ATOM 760 C CA . THR A 1 94 ? 5.800 -2.051 -15.687 1.00 92.56 94 THR A CA 1
ATOM 761 C C . THR A 1 94 ? 7.231 -1.704 -16.096 1.00 92.56 94 THR A C 1
ATOM 763 O O . THR A 1 94 ? 7.640 -1.994 -17.215 1.00 92.56 94 THR A O 1
ATOM 766 N N . ILE A 1 95 ? 8.028 -1.177 -15.162 1.00 93.56 95 ILE A N 1
ATOM 767 C CA . ILE A 1 95 ? 9.443 -0.862 -15.402 1.00 93.56 95 ILE A CA 1
ATOM 768 C C . ILE A 1 95 ? 10.224 -2.124 -15.784 1.00 93.56 95 ILE A C 1
ATOM 770 O O . ILE A 1 95 ? 11.030 -2.097 -16.707 1.00 93.56 95 ILE A O 1
ATOM 774 N N . ARG A 1 96 ? 9.983 -3.247 -15.101 1.00 93.12 96 ARG A N 1
ATOM 775 C CA . ARG A 1 96 ? 10.624 -4.532 -15.399 1.00 93.12 96 ARG A CA 1
ATOM 776 C C . ARG A 1 96 ? 10.326 -4.993 -16.825 1.00 93.12 96 ARG A C 1
ATOM 778 O O . ARG A 1 96 ? 11.232 -5.475 -17.498 1.00 93.12 96 ARG A O 1
ATOM 785 N N . ARG A 1 97 ? 9.073 -4.854 -17.276 1.00 90.94 97 ARG A N 1
ATOM 786 C CA . ARG A 1 97 ? 8.649 -5.179 -18.649 1.00 90.94 97 ARG A CA 1
ATOM 787 C C . ARG A 1 97 ? 9.336 -4.277 -19.674 1.00 90.94 97 ARG A C 1
ATOM 789 O O . ARG A 1 97 ? 9.803 -4.794 -20.679 1.00 90.94 97 ARG A O 1
ATOM 796 N N . ASP A 1 98 ? 9.468 -2.983 -19.386 1.00 91.56 98 ASP A N 1
ATOM 797 C CA . ASP A 1 98 ? 10.144 -2.019 -20.268 1.00 91.56 98 ASP A CA 1
ATOM 798 C C . ASP A 1 98 ? 11.664 -2.253 -20.367 1.00 91.56 98 ASP A C 1
ATOM 800 O O . ASP A 1 98 ? 12.272 -1.968 -21.398 1.00 91.56 98 ASP A O 1
ATOM 804 N N . LEU A 1 99 ? 12.291 -2.756 -19.299 1.00 91.56 99 LEU A N 1
ATOM 805 C CA . LEU A 1 99 ? 13.724 -3.074 -19.262 1.00 91.56 99 LEU A CA 1
ATOM 806 C C . LEU A 1 99 ? 14.062 -4.469 -19.805 1.00 91.56 99 LEU A C 1
ATOM 808 O O . LEU A 1 99 ? 15.240 -4.767 -19.980 1.00 91.56 99 LEU A O 1
ATOM 812 N N . GLU A 1 100 ? 13.060 -5.326 -20.009 1.00 84.62 100 GLU A N 1
ATOM 813 C CA . GLU A 1 100 ? 13.180 -6.732 -20.431 1.00 84.62 100 GLU A CA 1
ATOM 814 C C . GLU A 1 100 ? 14.064 -7.633 -19.528 1.00 84.62 100 GLU A C 1
ATOM 816 O O . GLU A 1 100 ? 14.262 -8.808 -19.835 1.00 84.62 100 GLU A O 1
ATOM 821 N N . GLU A 1 101 ? 14.559 -7.146 -18.381 1.00 77.94 101 GLU A N 1
ATOM 822 C CA . GLU A 1 101 ? 15.466 -7.894 -17.498 1.00 77.94 101 GLU A CA 1
ATOM 823 C C . GLU A 1 101 ? 15.334 -7.503 -16.008 1.00 77.94 101 GLU A C 1
ATOM 825 O O . GLU A 1 101 ? 15.365 -6.330 -15.630 1.00 77.94 101 GLU A O 1
ATOM 830 N N . VAL A 1 102 ? 15.243 -8.516 -15.132 1.00 76.88 102 VAL A N 1
ATOM 831 C CA . VAL A 1 102 ? 14.990 -8.372 -13.678 1.00 76.88 102 VAL A CA 1
ATOM 832 C C . VAL A 1 102 ? 16.261 -8.097 -12.866 1.00 76.88 102 VAL A C 1
ATOM 834 O O . VAL A 1 102 ? 16.202 -7.566 -11.763 1.00 76.88 102 VAL A O 1
ATOM 837 N N . HIS A 1 103 ? 17.440 -8.445 -13.377 1.00 78.75 103 HIS A N 1
ATOM 838 C CA . HIS A 1 103 ? 18.682 -8.367 -12.598 1.00 78.75 103 HIS A CA 1
ATOM 839 C C . HIS A 1 103 ? 19.585 -7.194 -12.956 1.00 78.75 103 HIS A C 1
ATOM 841 O O . HIS A 1 103 ? 20.696 -7.112 -12.425 1.00 78.75 103 HIS A O 1
ATOM 847 N N . THR A 1 104 ? 19.096 -6.265 -13.777 1.00 84.25 104 THR A N 1
ATOM 848 C CA . THR A 1 104 ? 19.825 -5.043 -14.110 1.00 84.25 104 THR A CA 1
ATOM 849 C C . THR A 1 104 ? 20.061 -4.190 -12.864 1.00 84.25 104 THR A C 1
ATOM 851 O O . THR A 1 104 ? 19.218 -4.117 -11.963 1.00 84.25 104 THR A O 1
ATOM 854 N N . ASP A 1 105 ? 21.201 -3.499 -12.820 1.00 91.69 105 ASP A N 1
ATOM 855 C CA . ASP A 1 105 ? 21.494 -2.527 -11.757 1.00 91.69 105 ASP A CA 1
ATOM 856 C C . ASP A 1 105 ? 20.414 -1.442 -11.685 1.00 91.69 105 ASP A C 1
ATOM 858 O O . ASP A 1 105 ? 20.029 -1.004 -10.600 1.00 91.69 105 ASP A O 1
ATOM 862 N N . LEU A 1 106 ? 19.855 -1.078 -12.842 1.00 93.00 106 LEU A N 1
ATOM 863 C CA . LEU A 1 106 ? 18.765 -0.122 -12.939 1.00 93.00 106 LEU A CA 1
ATOM 864 C C . LEU A 1 106 ? 17.486 -0.634 -12.257 1.00 93.00 106 LEU A C 1
ATOM 866 O O . LEU A 1 106 ? 16.887 0.091 -11.463 1.00 93.00 106 LEU A O 1
ATOM 870 N N . PHE A 1 107 ? 17.072 -1.883 -12.498 1.00 95.12 107 PHE A N 1
ATOM 871 C CA . PHE A 1 107 ? 15.898 -2.442 -11.820 1.00 95.12 107 PHE A CA 1
ATOM 872 C C . PHE A 1 107 ? 16.116 -2.567 -10.306 1.00 95.12 107 PHE A C 1
ATOM 874 O O . PHE A 1 107 ? 15.229 -2.213 -9.526 1.00 95.12 107 PHE A O 1
ATOM 881 N N . ARG A 1 108 ? 17.317 -2.979 -9.871 1.00 94.38 108 ARG A N 1
ATOM 882 C CA . ARG A 1 108 ? 17.698 -2.984 -8.444 1.00 94.38 108 ARG A CA 1
ATOM 883 C C . ARG A 1 108 ? 17.543 -1.599 -7.815 1.00 94.38 108 ARG A C 1
ATOM 885 O O . ARG A 1 108 ? 17.015 -1.486 -6.709 1.00 94.38 108 ARG A O 1
ATOM 892 N N . GLU A 1 109 ? 17.949 -0.544 -8.519 1.00 95.31 109 GLU A N 1
ATOM 893 C CA . GLU A 1 109 ? 17.778 0.831 -8.052 1.00 95.31 109 GLU A CA 1
ATOM 894 C C . GLU A 1 109 ? 16.294 1.210 -7.916 1.00 95.31 109 GLU A C 1
ATOM 896 O O . GLU A 1 109 ? 15.899 1.830 -6.923 1.00 95.31 109 GLU A O 1
ATOM 901 N N . TYR A 1 110 ? 15.441 0.812 -8.864 1.00 96.56 110 TYR A N 1
ATOM 902 C CA . TYR A 1 110 ? 13.998 1.049 -8.774 1.00 96.56 110 TYR A CA 1
ATOM 903 C C . TYR A 1 110 ? 13.351 0.324 -7.589 1.00 96.56 110 TYR A C 1
ATOM 905 O O . TYR A 1 110 ? 12.559 0.944 -6.873 1.00 96.56 110 TYR A O 1
ATOM 913 N N . VAL A 1 111 ? 13.732 -0.929 -7.326 1.00 96.56 111 VAL A N 1
ATOM 914 C CA . VAL A 1 111 ? 13.284 -1.684 -6.143 1.00 96.56 111 VAL A CA 1
ATOM 915 C C . VAL A 1 111 ? 13.729 -0.989 -4.852 1.00 96.56 111 VAL A C 1
ATOM 917 O O . VAL A 1 111 ? 12.905 -0.728 -3.974 1.00 96.56 111 VAL A O 1
ATOM 920 N N . ALA A 1 112 ? 14.994 -0.568 -4.758 1.00 96.00 112 ALA A N 1
ATOM 921 C CA . ALA A 1 112 ? 15.500 0.172 -3.599 1.00 96.00 112 ALA A CA 1
ATOM 922 C C . ALA A 1 112 ? 14.782 1.524 -3.402 1.00 96.00 112 ALA A C 1
ATOM 924 O O . ALA A 1 112 ? 14.509 1.946 -2.275 1.00 96.00 112 ALA A O 1
ATOM 925 N N . ASN A 1 113 ? 14.450 2.220 -4.494 1.00 96.69 113 ASN A N 1
ATOM 926 C CA . ASN A 1 113 ? 13.647 3.443 -4.459 1.00 96.69 113 ASN A CA 1
ATOM 927 C C . ASN A 1 113 ? 12.217 3.171 -3.956 1.00 96.69 113 ASN A C 1
ATOM 929 O O . ASN A 1 113 ? 11.699 3.962 -3.168 1.00 96.69 113 ASN A O 1
ATOM 933 N N . ALA A 1 114 ? 11.583 2.073 -4.375 1.00 96.88 114 ALA A N 1
ATOM 934 C CA . ALA A 1 114 ? 10.250 1.685 -3.912 1.00 96.88 114 ALA A CA 1
ATOM 935 C C . ALA A 1 114 ? 10.239 1.347 -2.415 1.00 96.88 114 ALA A C 1
ATOM 937 O O . ALA A 1 114 ? 9.389 1.859 -1.688 1.00 96.88 114 ALA A O 1
ATOM 938 N N . ASN A 1 115 ? 11.237 0.600 -1.929 1.00 97.19 115 ASN A N 1
ATOM 939 C CA . ASN A 1 115 ? 11.418 0.334 -0.498 1.00 97.19 115 ASN A CA 1
ATOM 940 C C . ASN A 1 115 ? 11.503 1.637 0.312 1.00 97.19 115 ASN A C 1
ATOM 942 O O . ASN A 1 115 ? 10.798 1.799 1.308 1.00 97.19 115 ASN A O 1
ATOM 946 N N . ARG A 1 116 ? 12.287 2.618 -0.161 1.00 96.31 116 ARG A N 1
ATOM 947 C CA . ARG A 1 116 ? 12.371 3.947 0.469 1.00 96.31 116 ARG A CA 1
ATOM 948 C C . ARG A 1 116 ? 11.042 4.705 0.441 1.00 96.31 116 ARG A C 1
ATOM 950 O O . ARG A 1 116 ? 10.683 5.323 1.442 1.00 96.31 116 ARG A O 1
ATOM 957 N N . ARG A 1 117 ? 10.299 4.668 -0.672 1.00 95.50 117 ARG A N 1
ATOM 958 C CA . ARG A 1 117 ? 8.969 5.300 -0.759 1.00 95.50 117 ARG A CA 1
ATOM 959 C C . ARG A 1 117 ? 7.981 4.663 0.215 1.00 95.50 117 ARG A C 1
ATOM 961 O O . ARG A 1 117 ? 7.255 5.396 0.889 1.00 95.50 117 ARG A O 1
ATOM 968 N N . LEU A 1 118 ? 7.960 3.335 0.319 1.00 96.25 118 LEU A N 1
ATOM 969 C CA . LEU A 1 118 ? 7.105 2.621 1.267 1.00 96.25 118 LEU A CA 1
ATOM 970 C C . LEU A 1 118 ? 7.451 2.986 2.713 1.00 96.25 118 LEU A C 1
ATOM 972 O O . LEU A 1 118 ? 6.557 3.408 3.445 1.00 96.25 118 LEU A O 1
ATOM 976 N N . GLU A 1 119 ? 8.733 2.945 3.090 1.00 95.81 119 GLU A N 1
ATOM 977 C CA . GLU A 1 119 ? 9.198 3.363 4.423 1.00 95.81 119 GLU A CA 1
ATOM 978 C C . GLU A 1 119 ? 8.715 4.786 4.750 1.00 95.81 119 GLU A C 1
ATOM 980 O O . GLU A 1 119 ? 8.068 5.029 5.765 1.00 95.81 119 GLU A O 1
ATOM 985 N N . GLN A 1 120 ? 8.952 5.746 3.854 1.00 94.88 120 GLN A N 1
ATOM 986 C CA . GLN A 1 120 ? 8.659 7.160 4.112 1.00 94.88 120 GLN A CA 1
ATOM 987 C C . GLN A 1 120 ? 7.159 7.485 4.160 1.00 94.88 120 GLN A C 1
ATOM 989 O O . GLN A 1 120 ? 6.733 8.382 4.899 1.00 94.88 120 GLN A O 1
ATOM 994 N N . THR A 1 121 ? 6.356 6.800 3.343 1.00 94.06 121 THR A N 1
ATOM 995 C CA . THR A 1 121 ? 4.944 7.156 3.136 1.00 94.06 121 THR A CA 1
ATOM 996 C C . THR A 1 121 ? 3.970 6.264 3.890 1.00 94.06 121 THR A C 1
ATOM 998 O O . THR A 1 121 ? 2.840 6.694 4.135 1.00 94.06 121 THR A O 1
ATOM 1001 N N . ARG A 1 122 ? 4.370 5.039 4.255 1.00 95.81 122 ARG A N 1
ATOM 1002 C CA . ARG A 1 122 ? 3.487 4.068 4.908 1.00 95.81 122 ARG A CA 1
ATOM 1003 C C . ARG A 1 122 ? 3.847 3.753 6.340 1.00 95.81 122 ARG A C 1
ATOM 1005 O O . ARG A 1 122 ? 2.925 3.422 7.077 1.00 95.81 122 ARG A O 1
ATOM 1012 N N . VAL A 1 123 ? 5.099 3.920 6.757 1.00 97.19 123 VAL A N 1
ATOM 1013 C CA . VAL A 1 123 ? 5.461 3.711 8.160 1.00 97.19 123 VAL A CA 1
ATOM 1014 C C . VAL A 1 123 ? 5.008 4.896 9.003 1.00 97.19 123 VAL A C 1
ATOM 1016 O O . VAL A 1 123 ? 5.255 6.070 8.700 1.00 97.19 123 VAL A O 1
ATOM 1019 N N . ASP A 1 124 ? 4.308 4.578 10.081 1.00 96.81 124 ASP A N 1
ATOM 1020 C CA . ASP A 1 124 ? 3.904 5.535 11.085 1.00 96.81 124 ASP A CA 1
ATOM 1021 C C . ASP A 1 124 ? 5.091 5.916 11.974 1.00 96.81 124 ASP A C 1
ATOM 1023 O O . ASP A 1 124 ? 5.501 5.189 12.876 1.00 96.81 124 ASP A O 1
ATOM 1027 N N . THR A 1 125 ? 5.623 7.107 11.728 1.00 93.81 125 THR A N 1
ATOM 1028 C CA . THR A 1 125 ? 6.707 7.702 12.514 1.00 93.81 125 THR A CA 1
ATOM 1029 C C . THR A 1 125 ? 6.202 8.538 13.691 1.00 93.81 125 THR A C 1
ATOM 1031 O O . THR A 1 125 ? 7.009 9.065 14.455 1.00 93.81 125 THR A O 1
ATOM 1034 N N . LYS A 1 126 ? 4.878 8.685 13.846 1.00 93.44 126 LYS A N 1
ATOM 1035 C CA . LYS A 1 126 ? 4.245 9.512 14.886 1.00 93.44 126 LYS A CA 1
ATOM 1036 C C . LYS A 1 126 ? 3.736 8.695 16.078 1.00 93.44 126 LYS A C 1
ATOM 1038 O O . LYS A 1 126 ? 3.292 9.291 17.055 1.00 93.44 126 LYS A O 1
ATOM 1043 N N . GLY A 1 127 ? 3.81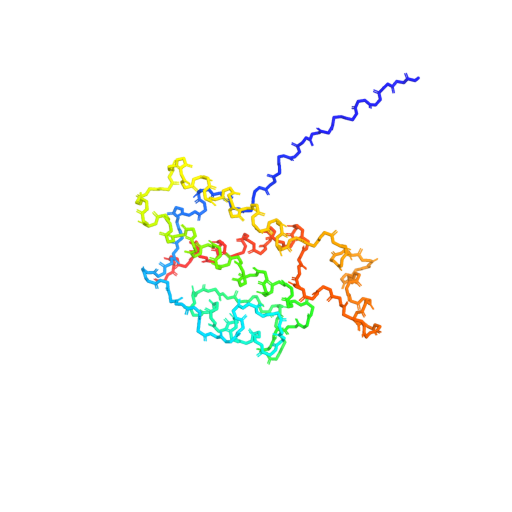0 7.364 16.016 1.00 93.50 127 GLY A N 1
ATOM 1044 C CA . GLY A 1 127 ? 3.454 6.470 17.121 1.00 93.50 127 GLY A CA 1
ATOM 1045 C C . GLY A 1 127 ? 1.951 6.230 17.297 1.00 93.50 127 GLY A C 1
ATOM 1046 O O . GLY A 1 127 ? 1.535 5.686 18.313 1.00 93.50 127 GLY A O 1
ATOM 1047 N N . TYR A 1 128 ? 1.122 6.593 16.318 1.00 94.81 128 TYR A N 1
ATOM 1048 C CA . TYR A 1 128 ? -0.296 6.238 16.257 1.00 94.81 128 TYR A CA 1
ATOM 1049 C C . TYR A 1 128 ? -0.542 4.720 16.241 1.00 94.81 128 TYR A C 1
ATOM 1051 O O . TYR A 1 128 ? -1.486 4.253 16.875 1.00 94.81 128 TYR A O 1
ATOM 1059 N N . ARG A 1 129 ? 0.315 3.949 15.567 1.00 94.75 129 ARG A N 1
ATOM 1060 C CA . ARG A 1 129 ? 0.290 2.477 15.506 1.00 94.75 129 ARG A CA 1
ATOM 1061 C C . ARG A 1 129 ? 1.149 1.821 16.585 1.00 94.75 129 ARG A C 1
ATOM 1063 O O . ARG A 1 129 ? 1.491 0.646 16.486 1.00 94.75 129 ARG A O 1
ATOM 1070 N N . GLN A 1 130 ? 1.485 2.552 17.645 1.00 93.88 130 GLN A N 1
ATOM 1071 C CA . GLN A 1 130 ? 2.064 1.954 18.840 1.00 93.88 130 GLN A CA 1
ATOM 1072 C C . GLN A 1 130 ? 0.966 1.270 19.661 1.00 93.88 130 GLN A C 1
ATOM 1074 O O . GLN A 1 130 ? -0.058 1.880 19.975 1.00 93.88 130 GLN A O 1
ATOM 1079 N N . MET A 1 131 ? 1.181 0.004 20.017 1.00 91.81 131 MET A N 1
ATOM 1080 C CA . MET A 1 131 ? 0.253 -0.758 20.850 1.00 91.81 131 MET A CA 1
ATOM 1081 C C . MET A 1 131 ? 0.353 -0.303 22.312 1.00 91.81 131 MET A C 1
ATOM 1083 O O . MET A 1 131 ? 1.449 -0.217 22.867 1.00 91.81 131 MET A O 1
ATOM 1087 N N . VAL A 1 132 ? -0.789 -0.002 22.931 1.00 92.12 132 VAL A N 1
ATOM 1088 C CA . VAL A 1 132 ? -0.890 0.434 24.338 1.00 92.12 132 VAL A CA 1
ATOM 1089 C C . VAL A 1 132 ? -1.375 -0.685 25.258 1.00 92.12 132 VAL A C 1
ATOM 1091 O O . VAL A 1 132 ? -0.956 -0.777 26.408 1.00 92.12 132 VAL A O 1
ATOM 1094 N N . SER A 1 133 ? -2.246 -1.553 24.752 1.00 88.81 133 SER A N 1
ATOM 1095 C CA . SER A 1 133 ? -2.735 -2.764 25.410 1.00 88.81 133 SER A CA 1
ATOM 1096 C C . SER A 1 133 ? -3.159 -3.766 24.338 1.00 88.81 133 SER A C 1
ATOM 1098 O O . SER A 1 133 ? -3.175 -3.421 23.160 1.00 88.81 133 SER A O 1
ATOM 1100 N N . HIS A 1 134 ? -3.478 -5.004 24.726 1.00 85.19 134 HIS A N 1
ATOM 1101 C CA . HIS A 1 134 ? -3.833 -6.072 23.785 1.00 85.19 134 HIS A CA 1
ATOM 1102 C C . HIS A 1 134 ? -4.856 -5.587 22.740 1.00 85.19 134 HIS A C 1
ATOM 1104 O O . HIS A 1 134 ? -5.952 -5.168 23.111 1.00 85.19 134 HIS A O 1
ATOM 1110 N N . ASN A 1 135 ? -4.458 -5.599 21.463 1.00 81.25 135 ASN A N 1
ATOM 1111 C CA . ASN A 1 135 ? -5.234 -5.129 20.306 1.00 81.25 135 ASN A CA 1
ATOM 1112 C C . ASN A 1 135 ? -5.768 -3.688 20.397 1.00 81.25 135 ASN A C 1
ATOM 1114 O O . ASN A 1 135 ? -6.802 -3.374 19.817 1.00 81.25 135 ASN A O 1
ATOM 1118 N N . ARG A 1 136 ? -5.072 -2.801 21.113 1.00 89.75 136 ARG A N 1
ATOM 1119 C CA . ARG A 1 136 ? -5.408 -1.377 21.176 1.00 89.75 136 ARG A CA 1
ATOM 1120 C C . ARG A 1 136 ? -4.189 -0.534 20.856 1.00 89.75 136 ARG A C 1
ATOM 1122 O O . ARG A 1 136 ? -3.141 -0.687 21.489 1.00 89.75 136 ARG A O 1
ATOM 1129 N N . TYR A 1 137 ? -4.348 0.390 19.921 1.00 94.12 137 TYR A N 1
ATOM 1130 C CA . TYR A 1 137 ? -3.311 1.316 19.493 1.00 94.12 137 TYR A CA 1
ATOM 1131 C C . TYR A 1 137 ? -3.562 2.727 20.029 1.00 94.12 137 TYR A C 1
ATOM 1133 O O . TYR A 1 137 ? -4.675 3.082 20.427 1.00 94.12 137 TYR A O 1
ATOM 1141 N N . VAL A 1 138 ? -2.521 3.564 20.018 1.00 94.19 138 VAL A N 1
ATOM 1142 C CA . VAL A 1 138 ? -2.643 4.995 20.339 1.00 94.19 138 VAL A CA 1
ATOM 1143 C C . VAL A 1 138 ? -3.725 5.653 19.476 1.00 94.19 138 VAL A C 1
ATOM 1145 O O . VAL A 1 138 ? -4.515 6.447 19.985 1.00 94.19 138 VAL A O 1
ATOM 1148 N N . GLU A 1 139 ? -3.821 5.304 18.191 1.00 94.50 139 GLU A N 1
ATOM 1149 C CA . GLU A 1 139 ? -4.854 5.855 17.309 1.00 94.50 139 GLU A CA 1
ATOM 1150 C C . GLU A 1 139 ? -6.288 5.532 17.724 1.00 94.50 139 GLU A C 1
ATOM 1152 O O . GLU A 1 139 ? -7.172 6.352 17.476 1.00 94.50 139 GLU A O 1
ATOM 1157 N N . ASP A 1 140 ? -6.526 4.383 18.356 1.00 92.00 140 ASP A N 1
ATOM 1158 C CA . ASP A 1 140 ? -7.862 4.007 18.816 1.00 92.00 140 ASP A CA 1
ATOM 1159 C C . ASP A 1 140 ? -8.276 4.906 19.979 1.00 92.00 140 ASP A C 1
ATOM 1161 O O . ASP A 1 140 ? -9.389 5.413 19.994 1.00 92.00 140 ASP A O 1
ATOM 1165 N N . ILE A 1 141 ? -7.345 5.233 20.885 1.00 92.94 141 ILE A N 1
ATOM 1166 C CA . ILE A 1 141 ? -7.603 6.190 21.971 1.00 92.94 141 ILE A CA 1
ATOM 1167 C C . ILE A 1 141 ? -7.971 7.568 21.411 1.00 92.94 141 ILE A C 1
ATOM 1169 O O . ILE A 1 141 ? -8.935 8.183 21.860 1.00 92.94 141 ILE A O 1
ATOM 1173 N N . PHE A 1 142 ? -7.223 8.073 20.426 1.00 93.50 142 PHE A N 1
ATOM 1174 C CA . PHE A 1 142 ? -7.567 9.346 19.786 1.00 93.50 142 PHE A CA 1
ATOM 1175 C C . PHE A 1 142 ? -8.956 9.295 19.136 1.00 93.50 142 PHE A C 1
ATOM 1177 O O . PHE A 1 142 ? -9.713 10.259 19.254 1.00 93.50 142 PHE A O 1
ATOM 1184 N N . ARG A 1 143 ? -9.298 8.181 18.478 1.00 90.19 143 ARG A N 1
ATOM 1185 C CA . ARG A 1 143 ? -10.598 7.983 17.826 1.00 90.19 143 ARG A CA 1
ATOM 1186 C C . ARG A 1 143 ? -11.741 7.949 18.839 1.00 90.19 143 ARG A C 1
ATOM 1188 O O . ARG A 1 143 ? -12.729 8.648 18.632 1.00 90.19 143 ARG A O 1
ATOM 1195 N N . ASP A 1 144 ? -11.574 7.221 19.941 1.00 91.38 144 ASP A N 1
ATOM 1196 C CA . ASP A 1 144 ? -12.539 7.140 21.046 1.00 91.38 144 ASP A CA 1
ATOM 1197 C C . ASP A 1 144 ? -12.814 8.522 21.664 1.00 91.38 144 ASP A C 1
ATOM 1199 O O . ASP A 1 144 ? -13.924 8.812 22.103 1.00 91.38 144 ASP A O 1
ATOM 1203 N N . LEU A 1 145 ? -11.806 9.401 21.664 1.00 93.94 145 LEU A N 1
ATOM 1204 C CA . LEU A 1 145 ? -11.903 10.787 22.131 1.00 93.94 145 LEU A CA 1
ATOM 1205 C C . LEU A 1 145 ? -12.438 11.767 21.067 1.00 93.94 145 LEU A C 1
ATOM 1207 O O . LEU A 1 145 ? -12.517 12.968 21.324 1.00 93.94 145 LEU A O 1
ATOM 1211 N N . GLY A 1 146 ? -12.797 11.292 19.871 1.00 90.94 146 GLY A N 1
ATOM 1212 C CA . GLY A 1 146 ? -13.321 12.124 18.783 1.00 90.94 146 GLY A CA 1
ATOM 1213 C C . GLY A 1 146 ? -12.261 12.951 18.047 1.00 90.94 146 GLY A C 1
ATOM 1214 O O . GLY A 1 146 ? -12.596 13.887 17.319 1.00 90.94 146 GLY A O 1
ATOM 1215 N N . HIS A 1 147 ? -10.978 12.630 18.215 1.00 90.69 147 HIS A N 1
ATOM 1216 C CA . HIS A 1 147 ? -9.889 13.294 17.512 1.00 90.69 147 HIS A CA 1
ATOM 1217 C C . HIS A 1 147 ? -9.529 12.583 16.205 1.00 90.69 147 HIS A C 1
ATOM 1219 O O . HIS A 1 147 ? -9.633 11.365 16.062 1.00 90.69 147 HIS A O 1
ATOM 1225 N N . SER A 1 148 ? -9.014 13.356 15.247 1.00 85.38 148 SER A N 1
ATOM 1226 C CA . SER A 1 148 ? -8.359 12.786 14.073 1.00 85.38 148 SER A CA 1
ATOM 1227 C C . SER A 1 148 ? -7.051 12.115 14.492 1.00 85.38 148 SER A C 1
ATOM 1229 O O . SER A 1 148 ? -6.111 12.796 14.901 1.00 85.38 148 SER A O 1
ATOM 1231 N N . ALA A 1 149 ? -6.962 10.801 14.310 1.00 87.88 149 ALA A N 1
ATOM 1232 C CA . ALA A 1 149 ? -5.713 10.056 14.395 1.00 87.88 149 ALA A CA 1
ATOM 1233 C C . ALA A 1 149 ? -5.394 9.349 13.088 1.00 87.88 149 ALA A C 1
ATOM 1235 O O . ALA A 1 149 ? -6.284 8.861 12.387 1.00 87.88 149 ALA A O 1
ATOM 1236 N N . ASN A 1 150 ? -4.094 9.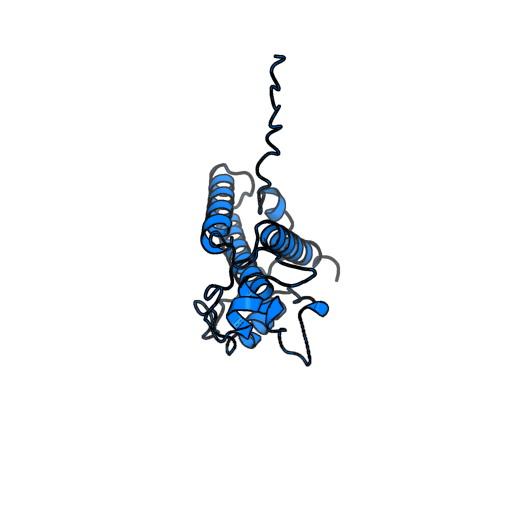317 12.789 1.00 92.44 150 ASN A N 1
ATOM 1237 C CA . ASN A 1 150 ? -3.538 8.627 11.636 1.00 92.44 150 ASN A CA 1
ATOM 1238 C C . ASN A 1 150 ? -4.315 8.899 10.324 1.00 92.44 150 ASN A C 1
ATOM 1240 O O . ASN A 1 150 ? -4.883 7.982 9.720 1.00 92.44 150 ASN A O 1
ATOM 1244 N N . PRO A 1 151 ? -4.404 10.171 9.883 1.00 90.12 151 PRO A N 1
ATOM 1245 C CA . PRO A 1 151 ? -5.250 10.561 8.751 1.00 90.12 151 PRO A CA 1
ATOM 1246 C C . PRO A 1 151 ? -4.806 9.930 7.424 1.00 90.12 151 PRO A C 1
ATOM 1248 O O . PRO A 1 151 ? -5.635 9.651 6.565 1.00 90.12 151 PRO A O 1
ATOM 1251 N N . GLU A 1 152 ? -3.508 9.656 7.281 1.00 92.81 152 GLU A N 1
ATOM 1252 C CA . GLU A 1 152 ? -2.923 8.973 6.120 1.00 92.81 152 GLU A CA 1
ATOM 1253 C C . GLU A 1 152 ? -2.913 7.446 6.266 1.00 92.81 152 GLU A C 1
ATOM 1255 O O . GLU A 1 152 ? -2.383 6.749 5.398 1.00 92.81 152 GLU A O 1
ATOM 1260 N N . LYS A 1 153 ? -3.476 6.925 7.364 1.00 95.19 153 LYS A N 1
ATOM 1261 C CA . LYS A 1 153 ? -3.676 5.495 7.622 1.00 95.19 153 LYS A CA 1
ATOM 1262 C C . LYS A 1 153 ? -2.394 4.661 7.615 1.00 95.19 153 LYS A C 1
ATOM 1264 O O . LYS A 1 153 ? -2.388 3.535 7.128 1.00 95.19 153 LYS A O 1
ATOM 1269 N N . ARG A 1 154 ? -1.294 5.256 8.083 1.00 96.50 154 ARG A N 1
ATOM 1270 C CA . ARG A 1 154 ? 0.044 4.655 8.155 1.00 96.50 154 ARG A CA 1
ATOM 1271 C C . ARG A 1 154 ? 0.056 3.463 9.110 1.00 96.50 154 ARG A C 1
ATOM 1273 O O . ARG A 1 154 ? -0.753 3.401 10.029 1.00 96.50 154 ARG A O 1
ATOM 1280 N N . VAL A 1 155 ? 0.961 2.532 8.871 1.00 97.06 155 VAL A N 1
ATOM 1281 C CA . VAL A 1 155 ? 1.086 1.254 9.577 1.00 97.06 155 VAL A CA 1
ATOM 1282 C C . VAL A 1 155 ? 2.408 1.195 10.337 1.00 97.06 155 V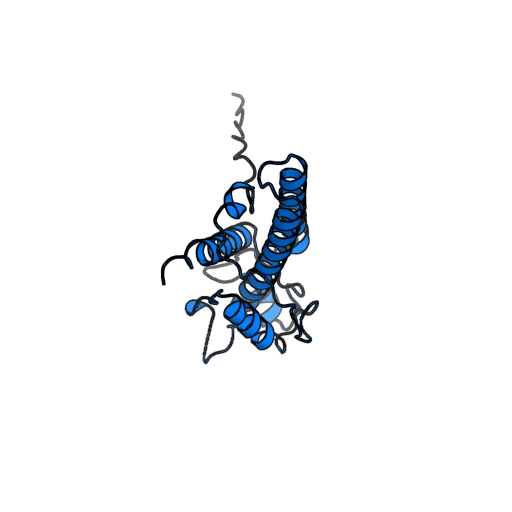AL A C 1
ATOM 1284 O O . VAL A 1 155 ? 3.318 1.982 10.079 1.00 97.06 155 VAL A O 1
ATOM 1287 N N . SER A 1 156 ? 2.549 0.268 11.277 1.00 95.81 156 SER A N 1
ATOM 1288 C CA . SER A 1 156 ? 3.872 -0.061 11.814 1.00 95.81 156 SER A CA 1
ATOM 1289 C C . SER A 1 156 ? 4.757 -0.717 10.738 1.00 95.81 156 SER A C 1
ATOM 1291 O O . SER A 1 156 ? 4.267 -1.185 9.708 1.00 95.81 156 SER A O 1
ATOM 1293 N N . ARG A 1 157 ? 6.076 -0.783 10.970 1.00 95.56 157 ARG A N 1
ATOM 1294 C CA . ARG A 1 157 ? 6.997 -1.493 10.058 1.00 95.56 157 ARG A CA 1
ATOM 1295 C C . ARG A 1 157 ? 6.651 -2.971 9.906 1.00 95.56 157 ARG A C 1
ATOM 1297 O O . ARG A 1 157 ? 6.750 -3.499 8.805 1.00 95.56 157 ARG A O 1
ATOM 1304 N N . GLU A 1 158 ? 6.250 -3.609 11.002 1.00 94.19 158 GLU A N 1
ATOM 1305 C CA . GLU A 1 158 ? 5.871 -5.022 11.020 1.00 94.19 158 GLU A CA 1
ATOM 1306 C C . GLU A 1 158 ? 4.614 -5.259 10.178 1.00 94.19 158 GLU A C 1
ATOM 1308 O O . GLU A 1 158 ? 4.604 -6.113 9.301 1.00 94.19 158 GLU A O 1
ATOM 1313 N N . GLU A 1 159 ? 3.588 -4.426 10.361 1.00 95.75 159 GLU A N 1
ATOM 1314 C CA . GLU A 1 159 ? 2.369 -4.467 9.546 1.00 95.75 159 GLU A CA 1
ATOM 1315 C C . GLU A 1 159 ? 2.665 -4.223 8.062 1.00 95.75 159 GLU A C 1
ATOM 1317 O O . GLU A 1 159 ? 2.131 -4.923 7.205 1.00 95.75 159 GLU A O 1
ATOM 1322 N N . LEU A 1 160 ? 3.550 -3.272 7.737 1.00 97.44 160 LEU A N 1
ATOM 1323 C CA . LEU A 1 160 ? 3.975 -3.047 6.355 1.00 97.44 160 LEU A CA 1
ATOM 1324 C C . LEU A 1 160 ? 4.659 -4.288 5.770 1.00 97.44 160 LEU A C 1
ATOM 1326 O O . LEU A 1 160 ? 4.340 -4.684 4.651 1.00 97.44 160 LEU A O 1
ATOM 1330 N N . TYR A 1 161 ? 5.564 -4.920 6.521 1.00 96.19 161 TYR A N 1
ATOM 1331 C CA . TYR A 1 161 ? 6.240 -6.141 6.087 1.00 96.19 161 TYR A CA 1
ATOM 1332 C C . TYR A 1 161 ? 5.243 -7.280 5.841 1.00 96.19 161 TYR A C 1
ATOM 1334 O O . TYR A 1 161 ? 5.294 -7.926 4.795 1.00 96.19 161 TYR A O 1
ATOM 1342 N N . GLN A 1 162 ? 4.292 -7.483 6.754 1.00 95.94 162 GLN A N 1
ATOM 1343 C CA . GLN A 1 162 ? 3.241 -8.493 6.622 1.00 95.94 162 GLN A CA 1
ATOM 1344 C C . GLN A 1 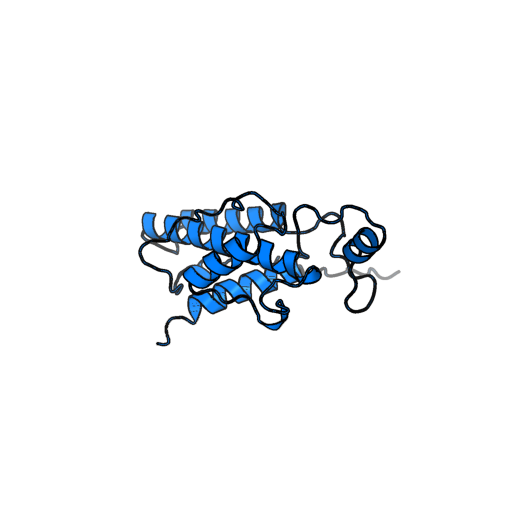162 ? 2.370 -8.252 5.386 1.00 95.94 162 GLN A C 1
ATOM 1346 O O . GLN A 1 162 ? 2.182 -9.168 4.586 1.00 95.94 162 GLN A O 1
ATOM 1351 N N . VAL A 1 163 ? 1.907 -7.016 5.175 1.00 97.81 163 VAL A N 1
ATOM 1352 C CA . VAL A 1 163 ? 1.115 -6.646 3.993 1.00 97.81 163 VAL A CA 1
ATOM 1353 C C . VAL A 1 163 ? 1.907 -6.878 2.708 1.00 97.81 163 VAL A C 1
ATOM 1355 O O . VAL A 1 163 ? 1.380 -7.443 1.755 1.00 97.81 163 VAL A O 1
ATOM 1358 N N . VAL A 1 164 ? 3.179 -6.479 2.665 1.00 97.19 164 VAL A N 1
ATOM 1359 C CA . VAL A 1 164 ? 4.032 -6.675 1.485 1.00 97.19 164 VAL A CA 1
ATOM 1360 C C . VAL A 1 164 ? 4.198 -8.156 1.154 1.00 97.19 164 VAL A C 1
ATOM 1362 O O . VAL A 1 164 ? 4.016 -8.548 0.001 1.00 97.19 164 VAL A O 1
ATOM 1365 N N . ARG A 1 165 ? 4.479 -8.994 2.157 1.00 95.62 165 ARG A N 1
ATOM 1366 C CA . ARG A 1 165 ? 4.618 -10.443 1.962 1.00 95.62 165 ARG A CA 1
ATOM 1367 C C . ARG A 1 165 ? 3.308 -11.101 1.550 1.00 95.62 165 ARG A C 1
ATOM 1369 O O . ARG A 1 165 ? 3.336 -11.965 0.680 1.00 95.62 165 ARG A O 1
ATOM 1376 N N . TYR A 1 166 ? 2.184 -10.661 2.110 1.00 96.25 166 TYR A N 1
ATOM 1377 C CA . TYR A 1 166 ? 0.860 -11.127 1.712 1.00 96.25 166 TYR A CA 1
ATOM 1378 C C . TYR A 1 166 ? 0.573 -10.822 0.235 1.00 96.25 166 TYR A C 1
ATOM 1380 O O . TYR A 1 166 ? 0.251 -11.729 -0.530 1.00 96.25 166 TYR A O 1
ATOM 1388 N N . VAL A 1 167 ? 0.772 -9.570 -0.192 1.00 96.50 167 VAL A N 1
ATOM 1389 C CA . VAL A 1 167 ? 0.500 -9.140 -1.574 1.00 96.50 167 VAL A CA 1
ATOM 1390 C C . VAL A 1 167 ? 1.408 -9.858 -2.579 1.00 96.50 167 VAL A C 1
ATOM 1392 O O . VAL A 1 167 ? 0.919 -10.360 -3.590 1.00 96.50 167 VAL A O 1
ATOM 1395 N N . ILE A 1 168 ? 2.716 -9.960 -2.304 1.00 94.94 168 ILE A N 1
ATOM 1396 C CA . ILE A 1 168 ? 3.636 -10.735 -3.158 1.00 94.94 168 ILE A CA 1
ATOM 1397 C C . ILE A 1 168 ? 3.218 -12.207 -3.207 1.00 94.94 168 ILE A C 1
ATOM 1399 O O . ILE A 1 168 ? 3.233 -12.809 -4.281 1.00 94.94 168 ILE A O 1
ATOM 1403 N N . GLY A 1 169 ? 2.848 -12.787 -2.062 1.00 94.44 169 GLY A N 1
ATOM 1404 C CA . GLY A 1 169 ? 2.414 -14.177 -1.961 1.00 94.44 169 GLY A CA 1
ATOM 1405 C C . GLY A 1 169 ? 1.222 -14.467 -2.866 1.00 94.44 169 GLY A C 1
ATOM 1406 O O . GLY A 1 169 ? 1.293 -15.389 -3.674 1.00 94.44 169 GLY A O 1
ATOM 1407 N N . GLN A 1 170 ? 0.184 -13.634 -2.802 1.00 94.19 170 GLN A N 1
ATOM 1408 C CA . GLN A 1 170 ? -1.007 -13.759 -3.644 1.00 94.19 170 GLN A CA 1
ATOM 1409 C C . GLN A 1 170 ? -0.663 -13.666 -5.137 1.00 94.19 170 GLN A C 1
ATOM 1411 O O . GLN A 1 170 ? -0.990 -14.566 -5.910 1.00 94.19 170 GLN A O 1
ATOM 1416 N N . PHE A 1 171 ? 0.119 -12.661 -5.545 1.00 93.19 171 PHE A N 1
ATOM 1417 C CA . PHE A 1 171 ? 0.549 -12.554 -6.942 1.00 93.19 171 PHE A CA 1
ATOM 1418 C C . PHE A 1 171 ? 1.457 -13.699 -7.401 1.00 93.19 171 PHE A C 1
ATOM 1420 O O . PHE A 1 171 ? 1.477 -14.023 -8.585 1.00 93.19 171 PHE A O 1
ATOM 1427 N N . SER A 1 172 ? 2.202 -14.331 -6.498 1.00 88.50 172 SER A N 1
ATOM 1428 C CA . SER A 1 172 ? 3.064 -15.473 -6.829 1.00 88.50 172 SER A CA 1
ATOM 1429 C C . SER A 1 172 ? 2.293 -16.799 -6.904 1.00 88.50 172 SER A C 1
ATOM 1431 O O . SER A 1 172 ? 2.705 -17.710 -7.623 1.00 88.50 172 SER A O 1
ATOM 1433 N N . GLN A 1 173 ? 1.191 -16.928 -6.157 1.00 77.19 173 GLN A N 1
ATOM 1434 C CA . GLN A 1 173 ? 0.409 -18.164 -6.021 1.00 77.19 173 GLN A CA 1
ATOM 1435 C C . GLN A 1 173 ? -0.676 -18.339 -7.087 1.00 77.19 173 GLN A C 1
ATOM 1437 O O . GLN A 1 173 ? -1.051 -19.477 -7.361 1.00 77.19 173 GLN A O 1
ATOM 1442 N N . ASN A 1 174 ? -1.093 -17.271 -7.775 1.00 60.22 174 ASN A N 1
ATOM 1443 C CA . ASN A 1 174 ? -2.130 -17.312 -8.818 1.00 60.22 174 ASN A CA 1
ATOM 1444 C C . ASN A 1 174 ? -1.770 -18.157 -10.072 1.00 60.22 174 ASN A C 1
ATOM 1446 O O . ASN A 1 174 ? -2.445 -18.055 -11.087 1.00 60.22 174 ASN A O 1
ATOM 1450 N N . LYS A 1 175 ? -0.704 -18.974 -10.055 1.00 46.91 175 LYS A N 1
ATOM 1451 C CA . LYS A 1 175 ? -0.317 -19.914 -11.130 1.00 46.91 175 LYS A CA 1
ATOM 1452 C C . LYS A 1 175 ? -1.089 -21.246 -11.117 1.00 46.91 175 LYS A C 1
ATOM 1454 O O . LYS A 1 175 ? -0.885 -22.043 -12.028 1.00 46.91 175 LYS A O 1
ATOM 1459 N N . GLN A 1 176 ? -1.886 -21.536 -10.088 1.00 32.91 176 GLN A N 1
ATOM 1460 C CA . GLN A 1 176 ? -2.546 -22.838 -9.923 1.00 32.91 176 GLN A CA 1
ATOM 1461 C C . GLN A 1 176 ? -4.049 -22.804 -10.226 1.00 32.91 176 GLN A C 1
ATOM 1463 O O . GLN A 1 176 ? -4.827 -23.212 -9.375 1.00 32.91 176 GLN A O 1
ATOM 1468 N N . GLU A 1 177 ? -4.450 -22.383 -11.428 1.00 35.75 177 GLU A N 1
ATOM 1469 C CA . GLU A 1 177 ? -5.748 -22.762 -12.025 1.00 35.75 177 GLU A CA 1
ATOM 1470 C C . GLU A 1 177 ? -5.613 -23.018 -13.531 1.00 35.75 177 GLU A C 1
ATOM 1472 O O . GLU A 1 177 ? -5.031 -22.162 -14.237 1.00 35.75 177 GLU A O 1
#

Foldseek 3Di:
DDDPPPPPPPPDPDFLDDLVLQPQFQWDPDQDDQPFPCPPALDQVCLLSLQVSCVVGQHHDDPVQDDPRGGDPLCSLLSLLLSVLVVLSVVLNVVCVVVVHSPDPVSRVSSVVSSVVCCVQAADPPQQQPDPDDVDGVVVVCVVVVHDDPRSSHHHPVSSSVSSCSSSVSRNPVPPD

Secondary structure (DSSP, 8-state):
---------------S--GGGGSS----SS-PPP-STTTT---GGGHHHHHHHHHHTT-PPPGGGEETTEE-TTTHHHHHHHHHHHHHHHHHHHHHHHHS-SS-HHHHHHHHHHHHHHHHHHB-SSSTT-EEETTEEHHHHHHHTT----TT--B-HHHHHHHHHHHHHHHHHTT--

Sequence (177 aa):
MENLRNTIETEGEKEYFNTSDFENLNLPERLPPYEGGGATSYMAKYDTEKVEYLTSMGLEVPEEWMEDGEIRPENRVLLITMFRTAGEIFVLETIRRDLEEVHTDLFREYVANANRRLEQTRVDTKGYRQMVSHNRYVEDIFRDLGHSANPEKRVSREELYQVVRYVIGQFSQNKQE

Radius of gyration: 18.25 Å; chains: 1; bounding box: 55×36×56 Å